Protein AF-A0A519KYR5-F1 (afdb_monomer)

Mean predicted aligned error: 3.85 Å

Sequence (135 aa):
KALIAAPESWAPEARKVKTPYEFVISAHRAMGTRPQRVPQLQQALLAMGQPAWSAPSPEGWPDTAADWAGPDALVKRLNWAKGVGDMAANADAVALAEGALGERLSDRSRQFVARAESRAEAVTLFLM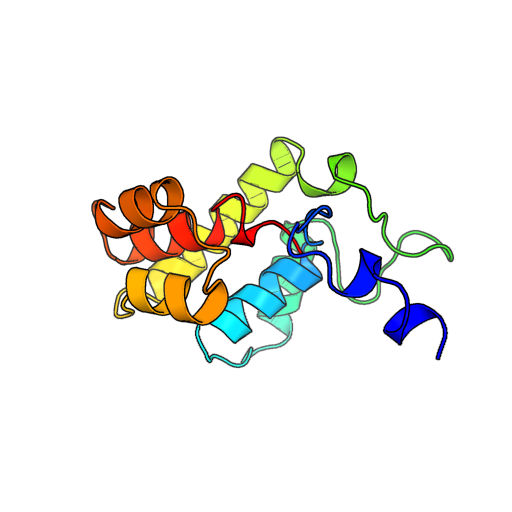SPEFQRR

pLDDT: mean 93.71, std 5.13, range [66.19, 98.44]

Nearest PDB structures (foldseek):
  7fbb-assembly1_A  TM=5.062E-01  e=4.377E+00  Serratia sp. FS14
  8u82-assembly1_C5  TM=2.466E-01  e=4.377E+00  Homo sapiens

Foldseek 3Di:
DVLVPDVVNVPLDFDFFDQQLRLVVLLCVLVVHDPPDPVVSQVLCVLLPHGPPCAPDPVGPDGHCCSQVPPSNLVSLLVVQLVVLVVCQVDDLLVSLCVSQPVLDDPVLSVCLVPDPGSSVSSSSSSSPPSNRGD

Radius of gyration: 15.42 Å; Cα contacts (8 Å, |Δi|>4): 158; chains: 1; bounding box: 30×38×46 Å

Solvent-accessible surface area (backbone atoms only — not comparable to full-atom values): 7683 Å² total; per-residue (Å²): 108,68,67,84,68,36,68,77,73,70,51,88,73,54,79,42,56,39,48,58,67,54,43,54,53,48,50,32,55,46,70,74,46,73,90,87,50,72,68,61,54,44,50,54,20,44,70,53,74,50,43,75,97,58,58,89,46,96,88,42,69,87,88,51,49,70,83,49,63,33,75,69,42,46,51,40,49,49,57,52,32,42,57,50,6,63,76,40,46,87,49,60,38,57,61,37,43,45,74,61,42,47,93,62,54,47,71,66,58,51,51,52,25,70,64,37,94,40,44,23,50,8,34,23,46,41,57,68,23,76,60,62,42,28,75

Structure (mmCIF, N/CA/C/O backbone):
data_AF-A0A519KYR5-F1
#
_entry.id   AF-A0A519KYR5-F1
#
loop_
_atom_site.group_PDB
_atom_site.id
_atom_site.type_symbol
_atom_site.label_atom_id
_atom_site.label_alt_id
_atom_site.label_comp_id
_atom_site.label_asym_id
_atom_site.label_entity_id
_atom_site.label_seq_id
_atom_site.pdbx_PDB_ins_code
_atom_site.Cartn_x
_atom_site.Cartn_y
_atom_site.Cartn_z
_atom_site.occupancy
_atom_site.B_iso_or_equiv
_atom_site.auth_seq_id
_atom_site.auth_comp_id
_atom_site.auth_asym_id
_atom_site.auth_atom_id
_atom_site.pdbx_PDB_model_num
ATOM 1 N N . LYS A 1 1 ? -7.590 -13.376 -26.073 1.00 66.19 1 LYS A N 1
ATOM 2 C CA . LYS A 1 1 ? -8.286 -14.566 -25.515 1.00 66.19 1 LYS A CA 1
ATOM 3 C C . LYS A 1 1 ? -7.358 -15.439 -24.666 1.00 66.19 1 LYS A C 1
ATOM 5 O O . LYS A 1 1 ? -7.788 -15.810 -23.590 1.00 66.19 1 LYS A O 1
ATOM 10 N N . ALA A 1 2 ? -6.106 -15.686 -25.079 1.00 84.88 2 ALA A N 1
ATOM 11 C CA . ALA A 1 2 ? -5.156 -16.523 -24.331 1.00 84.88 2 ALA A CA 1
ATOM 12 C C . ALA A 1 2 ? -4.949 -16.112 -22.855 1.00 84.88 2 ALA A C 1
ATOM 14 O O . ALA A 1 2 ? -5.105 -16.953 -21.987 1.00 84.88 2 ALA A O 1
ATOM 15 N N . LEU A 1 3 ? -4.705 -14.828 -22.553 1.00 86.00 3 LEU A N 1
ATOM 16 C CA . LEU A 1 3 ? -4.494 -14.375 -21.164 1.00 86.00 3 LEU A CA 1
ATOM 17 C C . LEU A 1 3 ? -5.718 -14.597 -20.262 1.00 86.00 3 LEU A C 1
ATOM 19 O O . LEU A 1 3 ? -5.585 -15.083 -19.152 1.00 86.00 3 LEU A O 1
ATOM 23 N N . ILE A 1 4 ? -6.918 -14.286 -20.754 1.00 89.81 4 ILE A N 1
ATOM 24 C CA . ILE A 1 4 ? -8.179 -14.488 -20.018 1.00 89.81 4 ILE A CA 1
ATOM 25 C C . ILE A 1 4 ? -8.471 -15.982 -19.812 1.00 89.81 4 ILE A C 1
ATOM 27 O O . ILE A 1 4 ? -9.097 -16.347 -18.829 1.00 89.81 4 ILE A O 1
ATOM 31 N N . ALA A 1 5 ? -8.046 -16.847 -20.732 1.00 92.12 5 ALA A N 1
ATOM 32 C CA . ALA A 1 5 ? -8.270 -18.288 -20.630 1.00 92.12 5 ALA A CA 1
ATOM 33 C C . ALA A 1 5 ? -7.189 -19.019 -19.814 1.00 92.12 5 ALA A C 1
ATOM 35 O O . ALA A 1 5 ? -7.392 -20.177 -19.461 1.00 92.12 5 ALA A O 1
ATOM 36 N N . ALA A 1 6 ? -6.052 -18.374 -19.539 1.00 89.88 6 ALA A N 1
ATOM 37 C CA . ALA A 1 6 ? -4.963 -18.967 -18.776 1.00 89.88 6 ALA A CA 1
ATOM 38 C C . ALA A 1 6 ? -5.390 -19.151 -17.302 1.00 89.88 6 ALA A C 1
ATOM 40 O O . ALA A 1 6 ? -5.775 -18.160 -16.670 1.00 89.88 6 ALA A O 1
ATOM 41 N N . PRO A 1 7 ? -5.346 -20.377 -16.740 1.00 86.88 7 PRO A N 1
ATOM 42 C CA . PRO A 1 7 ? -5.712 -20.632 -15.343 1.00 86.88 7 PRO A CA 1
ATOM 43 C C . PRO A 1 7 ? -4.922 -19.776 -14.348 1.00 86.88 7 PRO A C 1
ATOM 45 O O . PRO A 1 7 ? -5.453 -19.355 -13.324 1.00 86.88 7 PRO A O 1
ATOM 48 N N . GLU A 1 8 ? -3.668 -19.466 -14.677 1.00 84.00 8 GLU A N 1
ATOM 49 C CA . GLU A 1 8 ? -2.768 -18.646 -13.869 1.00 84.00 8 GLU A CA 1
ATOM 50 C C . GLU A 1 8 ? -3.287 -17.217 -13.680 1.00 84.00 8 GLU A C 1
ATOM 52 O O . GLU A 1 8 ? -3.001 -16.598 -12.659 1.00 84.00 8 GLU A O 1
ATOM 57 N N . SER A 1 9 ? -4.084 -16.700 -14.621 1.00 84.88 9 SER A N 1
ATOM 58 C CA . SER A 1 9 ? -4.686 -15.363 -14.527 1.00 84.88 9 SER A CA 1
ATOM 59 C C . SER A 1 9 ? -5.795 -15.274 -13.479 1.00 84.88 9 SER A C 1
ATOM 61 O O . SER A 1 9 ? -6.159 -14.172 -13.075 1.00 84.88 9 SER A O 1
ATOM 63 N N . TRP A 1 10 ? -6.333 -16.419 -13.051 1.00 84.31 10 TRP A N 1
ATOM 64 C CA . TRP A 1 10 ? -7.402 -16.526 -12.054 1.00 84.31 10 TRP A CA 1
ATOM 65 C C . TRP A 1 10 ? -6.952 -17.244 -10.784 1.00 84.31 10 TRP A C 1
ATOM 67 O O . TRP A 1 10 ? -7.768 -17.493 -9.897 1.00 84.31 10 TRP A O 1
ATOM 77 N N . ALA A 1 11 ? -5.665 -17.589 -10.685 1.00 82.62 11 ALA A N 1
ATOM 78 C CA . ALA A 1 11 ? -5.121 -18.182 -9.479 1.00 82.62 11 ALA A CA 1
ATOM 79 C C . ALA A 1 11 ? -5.301 -17.200 -8.302 1.00 82.62 11 ALA A C 1
ATOM 81 O O . ALA A 1 11 ? -4.963 -16.022 -8.431 1.00 82.62 11 ALA A O 1
ATOM 82 N N . PRO A 1 12 ? -5.801 -17.659 -7.142 1.00 75.38 12 PRO A N 1
ATOM 83 C CA . PRO A 1 12 ? -6.089 -16.779 -6.006 1.00 75.38 12 PRO A CA 1
ATOM 84 C C . PRO A 1 12 ? -4.818 -16.258 -5.314 1.00 75.38 12 PRO A C 1
ATOM 86 O O . PRO A 1 12 ? -4.875 -15.352 -4.481 1.00 75.38 12 PRO A O 1
ATOM 89 N N . GLU A 1 13 ? -3.663 -16.841 -5.638 1.00 81.44 13 GLU A N 1
ATOM 90 C CA . GLU A 1 13 ? -2.389 -16.529 -5.012 1.00 81.44 13 GLU A CA 1
ATOM 91 C C . GLU A 1 13 ? -1.780 -15.242 -5.587 1.00 81.44 13 GLU A C 1
ATOM 93 O O . GLU A 1 13 ? -1.270 -15.204 -6.708 1.00 81.44 13 GLU A O 1
ATOM 98 N N . ALA A 1 14 ? -1.773 -14.187 -4.773 1.00 81.19 14 ALA A N 1
ATOM 99 C CA . ALA A 1 14 ? -1.093 -12.936 -5.081 1.00 81.19 14 ALA A CA 1
ATOM 100 C C . ALA A 1 14 ? 0.428 -13.092 -4.927 1.00 81.19 14 ALA A C 1
ATOM 102 O O . ALA A 1 14 ? 0.960 -13.076 -3.813 1.00 81.19 14 ALA A O 1
ATOM 103 N N . ARG A 1 15 ? 1.140 -13.250 -6.046 1.00 85.69 15 ARG A N 1
ATOM 104 C CA . ARG A 1 15 ? 2.579 -13.575 -6.053 1.00 85.69 15 ARG A CA 1
ATOM 105 C C . ARG A 1 15 ? 3.491 -12.359 -6.119 1.00 85.69 15 ARG A C 1
ATOM 107 O O . ARG A 1 15 ? 4.635 -12.442 -5.675 1.00 85.69 15 ARG A O 1
ATOM 114 N N . LYS A 1 16 ? 3.029 -11.234 -6.672 1.00 91.44 16 LYS A N 1
ATOM 115 C CA . LYS A 1 16 ? 3.900 -10.071 -6.887 1.00 91.44 16 LYS A CA 1
ATOM 116 C C . LYS A 1 16 ? 3.682 -9.020 -5.815 1.00 91.44 16 LYS A C 1
ATOM 118 O O . LYS A 1 16 ? 2.551 -8.707 -5.449 1.00 91.44 16 LYS A O 1
ATOM 123 N N . VAL A 1 17 ? 4.778 -8.441 -5.336 1.00 95.50 17 VAL A N 1
ATOM 124 C CA . VAL A 1 17 ? 4.731 -7.261 -4.470 1.00 95.50 17 VAL A CA 1
ATOM 125 C C . VAL A 1 17 ? 4.250 -6.080 -5.306 1.00 95.50 17 VAL A C 1
ATOM 127 O O . VAL A 1 17 ? 4.777 -5.831 -6.386 1.00 95.50 17 VAL A O 1
ATOM 130 N N . LYS A 1 18 ? 3.249 -5.353 -4.805 1.00 96.75 18 LYS A N 1
ATOM 131 C CA . LYS A 1 18 ? 2.771 -4.119 -5.431 1.00 96.75 18 LYS A CA 1
ATOM 132 C C . LYS A 1 18 ? 3.919 -3.119 -5.512 1.00 96.75 18 LYS A C 1
ATOM 134 O O . LYS A 1 18 ? 4.589 -2.899 -4.504 1.00 96.75 18 LYS A O 1
ATOM 139 N N . THR A 1 19 ? 4.102 -2.465 -6.649 1.00 96.94 19 THR A N 1
ATOM 140 C CA . THR A 1 19 ? 4.933 -1.254 -6.760 1.00 96.94 19 THR A CA 1
ATOM 141 C C . THR A 1 19 ? 4.385 -0.140 -5.848 1.00 96.94 19 THR A C 1
ATOM 143 O O . THR A 1 19 ? 3.212 -0.197 -5.460 1.00 96.94 19 THR A O 1
ATOM 146 N N . PRO A 1 20 ? 5.170 0.893 -5.488 1.00 97.12 20 PRO A N 1
ATOM 147 C CA . PRO A 1 20 ? 4.655 2.039 -4.735 1.00 97.12 20 PRO A CA 1
ATOM 148 C C . PRO A 1 20 ? 3.405 2.677 -5.356 1.00 97.12 20 PRO A C 1
ATOM 150 O O . PRO A 1 20 ? 2.455 2.995 -4.644 1.00 97.12 20 PRO A O 1
ATOM 153 N N . TYR A 1 21 ? 3.361 2.788 -6.683 1.00 95.31 21 TYR A N 1
ATOM 154 C CA . TYR A 1 21 ? 2.203 3.267 -7.430 1.00 95.31 21 TYR A CA 1
ATOM 155 C C . TYR A 1 21 ? 0.965 2.410 -7.170 1.00 95.31 21 TYR A C 1
ATOM 157 O O . TYR A 1 21 ? -0.083 2.917 -6.767 1.00 95.31 21 TYR A O 1
ATOM 165 N N . GLU A 1 22 ? 1.084 1.096 -7.341 1.00 96.19 22 GLU A N 1
ATOM 166 C CA . GLU A 1 22 ? -0.022 0.169 -7.106 1.00 96.19 22 GLU A CA 1
ATOM 167 C C . GLU A 1 22 ? -0.456 0.154 -5.640 1.00 96.19 22 GLU A C 1
ATOM 169 O O . GLU A 1 22 ? -1.653 0.074 -5.365 1.00 96.19 22 GLU A O 1
ATOM 174 N N . PHE A 1 23 ? 0.488 0.248 -4.702 1.00 97.38 23 PHE A N 1
ATOM 175 C CA . PHE A 1 23 ? 0.218 0.298 -3.267 1.00 97.38 23 PHE A CA 1
ATOM 176 C C . PHE A 1 23 ? -0.610 1.535 -2.895 1.00 97.38 23 PHE A C 1
ATOM 178 O O . PHE A 1 23 ? -1.675 1.393 -2.291 1.00 97.38 23 PHE A O 1
ATOM 185 N N . VAL A 1 24 ? -0.193 2.725 -3.342 1.00 96.50 24 VAL A N 1
ATOM 186 C CA . VAL A 1 24 ? -0.907 3.989 -3.091 1.00 96.50 24 VAL A CA 1
ATOM 187 C C . VAL A 1 24 ? -2.310 3.970 -3.698 1.00 96.50 24 VAL A C 1
ATOM 189 O O . VAL A 1 24 ? -3.288 4.304 -3.028 1.00 96.50 24 VAL A O 1
ATOM 192 N N . ILE A 1 25 ? -2.440 3.543 -4.958 1.00 94.69 25 ILE A N 1
ATOM 193 C CA . ILE A 1 25 ? -3.746 3.474 -5.628 1.00 94.69 25 ILE A CA 1
ATOM 194 C C . ILE A 1 25 ? -4.659 2.442 -4.957 1.00 94.69 25 ILE A C 1
ATOM 196 O O . ILE A 1 25 ? -5.850 2.702 -4.774 1.00 94.69 25 ILE A O 1
ATOM 200 N N . SER A 1 26 ? -4.119 1.289 -4.559 1.00 96.50 26 SER A N 1
ATOM 201 C CA . SER A 1 26 ? -4.889 0.255 -3.859 1.00 96.50 26 SER A CA 1
ATOM 202 C C . SER A 1 26 ? -5.372 0.738 -2.496 1.00 96.50 26 SER A C 1
ATOM 204 O O . SER A 1 26 ? -6.508 0.452 -2.137 1.00 96.50 26 SER A O 1
ATOM 206 N N . ALA A 1 27 ? -4.557 1.501 -1.762 1.00 96.69 27 ALA A N 1
ATOM 207 C CA . ALA A 1 27 ? -4.946 2.078 -0.476 1.00 96.69 27 ALA A CA 1
ATOM 208 C C . ALA A 1 27 ? -6.110 3.063 -0.635 1.00 96.69 27 ALA A C 1
ATOM 210 O O . ALA A 1 27 ? -7.109 2.956 0.073 1.00 96.69 27 ALA A O 1
ATOM 211 N N . HIS A 1 28 ? -6.041 3.961 -1.621 1.00 95.06 28 HIS A N 1
ATOM 212 C CA . HIS A 1 28 ? -7.156 4.859 -1.923 1.00 95.06 28 HIS A CA 1
ATOM 213 C C . HIS A 1 28 ? -8.438 4.101 -2.283 1.00 95.06 28 HIS A C 1
ATOM 215 O O . HIS A 1 28 ? -9.500 4.418 -1.746 1.00 95.06 28 HIS A O 1
ATOM 221 N N . ARG A 1 29 ? -8.336 3.063 -3.128 1.00 94.94 29 ARG A N 1
ATOM 222 C CA . ARG A 1 29 ? -9.478 2.207 -3.485 1.00 94.94 29 ARG A CA 1
ATOM 223 C C . ARG A 1 29 ? -10.066 1.489 -2.274 1.00 94.94 29 ARG A C 1
ATOM 225 O O . ARG A 1 29 ? -11.280 1.519 -2.117 1.00 94.94 29 ARG A O 1
ATOM 232 N N . ALA A 1 30 ? -9.228 0.896 -1.425 1.00 95.44 30 ALA A N 1
ATOM 233 C CA . ALA A 1 30 ? -9.666 0.204 -0.215 1.00 95.44 30 ALA A CA 1
ATOM 234 C C . ALA A 1 30 ? -10.433 1.144 0.721 1.00 95.44 30 ALA A C 1
ATOM 236 O O . ALA A 1 30 ? -11.483 0.779 1.230 1.00 95.44 30 ALA A O 1
ATOM 237 N N . MET A 1 31 ? -9.961 2.382 0.875 1.00 93.12 31 MET A N 1
ATOM 238 C CA . MET A 1 31 ? -10.624 3.403 1.692 1.00 93.12 31 MET A CA 1
ATOM 239 C C . MET A 1 31 ? -11.841 4.057 1.019 1.00 93.12 31 MET A C 1
ATOM 241 O O . MET A 1 31 ? -12.447 4.950 1.605 1.00 93.12 31 MET A O 1
ATOM 245 N N . GLY A 1 32 ? -12.170 3.706 -0.230 1.00 92.12 32 GLY A N 1
ATOM 246 C CA . GLY A 1 32 ? -13.222 4.383 -0.994 1.00 92.12 32 GLY A CA 1
ATOM 247 C C . GLY A 1 32 ? -12.931 5.866 -1.267 1.00 92.12 32 GLY A C 1
ATOM 248 O O . GLY A 1 32 ? -13.842 6.639 -1.560 1.00 92.12 32 GLY A O 1
ATOM 249 N N . THR A 1 33 ? -11.667 6.285 -1.174 1.00 90.50 33 THR A N 1
ATOM 250 C CA . THR A 1 33 ? -11.260 7.679 -1.373 1.00 90.50 33 THR A CA 1
ATOM 251 C C . THR A 1 33 ? -10.684 7.884 -2.765 1.00 90.50 33 THR A C 1
ATOM 253 O O . THR A 1 33 ? -10.116 6.984 -3.385 1.00 90.50 33 THR A O 1
ATOM 256 N N . ARG A 1 34 ? -10.803 9.112 -3.268 1.00 87.69 34 ARG A N 1
ATOM 257 C CA . ARG A 1 34 ? -10.069 9.553 -4.453 1.00 87.69 34 ARG A CA 1
ATOM 258 C C . ARG A 1 34 ? -8.930 10.461 -4.009 1.00 87.69 34 ARG A C 1
ATOM 260 O O . ARG A 1 34 ? -9.155 11.304 -3.137 1.00 87.69 34 ARG A O 1
ATOM 267 N N . PRO A 1 35 ? -7.736 10.337 -4.603 1.00 82.12 35 PRO A N 1
ATOM 268 C CA . PRO A 1 35 ? -6.679 11.301 -4.359 1.00 82.12 35 PRO A CA 1
ATOM 269 C C . PRO A 1 35 ? -7.165 12.702 -4.732 1.00 82.12 35 PRO A C 1
ATOM 271 O O . PRO A 1 35 ? -7.550 12.941 -5.875 1.00 82.12 35 PRO A O 1
ATOM 274 N N . GLN A 1 36 ? -7.170 13.622 -3.770 1.00 82.94 36 GLN A N 1
ATOM 275 C CA . GLN A 1 36 ? -7.683 14.976 -3.999 1.00 82.94 36 GLN A CA 1
ATOM 276 C C . GLN A 1 36 ? -6.615 15.920 -4.556 1.00 82.94 36 GLN A C 1
ATOM 278 O O . GLN A 1 36 ? -6.935 16.906 -5.213 1.00 82.94 36 GLN A O 1
ATOM 283 N N . ARG A 1 37 ? -5.332 15.638 -4.288 1.00 87.19 37 ARG A N 1
ATOM 284 C CA . ARG A 1 37 ? -4.217 16.515 -4.658 1.00 87.19 37 ARG A CA 1
ATOM 285 C C . ARG A 1 37 ? -3.096 15.717 -5.312 1.00 87.19 37 ARG A C 1
ATOM 287 O O . ARG A 1 37 ? -2.402 14.948 -4.651 1.00 87.19 37 ARG A O 1
ATOM 294 N N . VAL A 1 38 ? -2.874 15.966 -6.602 1.00 88.44 38 VAL A N 1
ATOM 295 C CA . VAL A 1 38 ? -1.782 15.356 -7.381 1.00 88.44 38 VAL A CA 1
ATOM 296 C C . VAL A 1 38 ? -0.404 15.547 -6.727 1.00 88.44 38 VAL A C 1
ATOM 298 O O . VAL A 1 38 ? 0.332 14.563 -6.660 1.00 88.44 38 VAL A O 1
ATOM 301 N N . PRO A 1 39 ? -0.051 16.721 -6.157 1.00 93.31 39 PRO A N 1
ATOM 302 C CA . PRO A 1 39 ? 1.244 16.877 -5.496 1.00 93.31 39 PRO A CA 1
ATOM 303 C C . PRO A 1 39 ? 1.459 15.902 -4.334 1.00 93.31 39 PRO A C 1
ATOM 305 O O . PRO A 1 39 ? 2.553 15.380 -4.178 1.00 93.31 39 PRO A O 1
ATOM 308 N N . GLN A 1 40 ? 0.423 15.594 -3.546 1.00 90.94 40 GLN A N 1
ATOM 309 C CA . GLN A 1 40 ? 0.549 14.657 -2.422 1.00 90.94 40 GLN A CA 1
ATOM 310 C C . GLN A 1 40 ? 0.827 13.230 -2.907 1.00 90.94 40 GLN A C 1
ATOM 312 O O . GLN A 1 40 ? 1.666 12.540 -2.331 1.00 90.94 40 GLN A O 1
ATOM 317 N N . LEU A 1 41 ? 0.188 12.814 -4.006 1.00 92.12 41 LEU A N 1
ATOM 318 C CA . LEU A 1 41 ? 0.503 11.542 -4.657 1.00 92.12 41 LEU A CA 1
ATOM 319 C C . LEU A 1 41 ? 1.946 11.513 -5.162 1.00 92.12 41 LEU A C 1
ATOM 321 O O . LEU A 1 41 ? 2.664 10.555 -4.903 1.00 92.12 41 LEU A O 1
ATOM 325 N N . GLN A 1 42 ? 2.384 12.559 -5.864 1.00 94.38 42 GLN A N 1
ATOM 326 C CA . GLN A 1 42 ? 3.749 12.633 -6.387 1.00 94.38 42 GLN A CA 1
ATOM 327 C C . GLN A 1 42 ? 4.788 12.570 -5.266 1.00 94.38 42 GLN A C 1
ATOM 329 O O . GLN A 1 42 ? 5.771 11.849 -5.403 1.00 94.38 42 GLN A O 1
ATOM 334 N N . GLN A 1 43 ? 4.549 13.256 -4.144 1.00 95.00 43 GLN A N 1
ATOM 335 C CA . GLN A 1 43 ? 5.435 13.201 -2.980 1.00 95.00 43 GLN A CA 1
ATOM 336 C C . GLN A 1 43 ? 5.469 11.809 -2.342 1.00 95.00 43 GLN A C 1
ATOM 338 O O . GLN A 1 43 ? 6.549 11.325 -2.018 1.00 95.00 43 GLN A O 1
ATOM 343 N N . ALA A 1 44 ? 4.326 11.127 -2.217 1.00 95.94 44 ALA A N 1
ATOM 344 C CA . ALA A 1 44 ? 4.286 9.749 -1.723 1.00 95.94 44 ALA A CA 1
ATOM 345 C C . ALA A 1 44 ? 5.110 8.797 -2.605 1.00 95.94 44 ALA A C 1
ATOM 347 O O . ALA A 1 44 ? 5.903 7.998 -2.108 1.00 95.94 44 ALA A O 1
ATOM 348 N N . LEU A 1 45 ? 4.950 8.914 -3.923 1.00 96.94 45 LEU A N 1
ATOM 349 C CA . LEU A 1 45 ? 5.661 8.096 -4.902 1.00 96.94 45 LEU A CA 1
ATOM 350 C C . LEU A 1 45 ? 7.163 8.390 -4.929 1.00 96.94 45 LEU A C 1
ATOM 352 O O . LEU A 1 45 ? 7.969 7.461 -4.959 1.00 96.94 45 LEU A O 1
ATOM 356 N N . LEU A 1 46 ? 7.541 9.667 -4.852 1.00 96.94 46 LEU A N 1
ATOM 357 C CA . LEU A 1 46 ? 8.933 10.091 -4.746 1.00 96.94 46 LEU A CA 1
ATOM 358 C C . LEU A 1 46 ? 9.578 9.552 -3.460 1.00 96.94 46 LEU A C 1
ATOM 360 O O . LEU A 1 46 ? 10.656 8.967 -3.519 1.00 96.94 46 LEU A O 1
ATOM 364 N N . ALA A 1 47 ? 8.896 9.677 -2.318 1.00 96.75 47 ALA A N 1
ATOM 365 C CA . ALA A 1 47 ? 9.382 9.190 -1.027 1.00 96.75 47 ALA A CA 1
ATOM 366 C C . ALA A 1 47 ? 9.592 7.666 -1.002 1.00 96.75 47 ALA A C 1
ATOM 368 O O . ALA A 1 47 ? 10.482 7.176 -0.308 1.00 96.75 47 ALA A O 1
ATOM 369 N N . MET A 1 48 ? 8.805 6.919 -1.78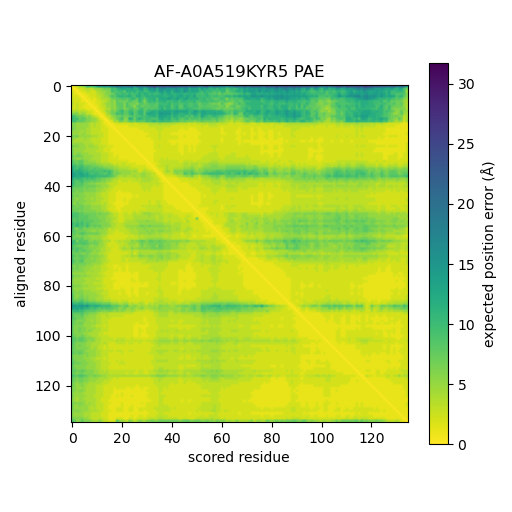0 1.00 97.06 48 MET A N 1
ATOM 370 C CA . MET A 1 48 ? 8.924 5.466 -1.927 1.00 97.06 48 MET A CA 1
ATOM 371 C C . MET A 1 48 ? 9.819 5.024 -3.097 1.00 97.06 48 MET A C 1
ATOM 373 O O . MET A 1 48 ? 9.919 3.828 -3.359 1.00 97.06 48 MET A O 1
ATOM 377 N N . GLY A 1 49 ? 10.495 5.954 -3.780 1.00 94.88 49 GLY A N 1
ATOM 378 C CA . GLY A 1 49 ? 11.480 5.633 -4.817 1.00 94.88 49 GLY A CA 1
ATOM 379 C C . GLY A 1 49 ? 10.897 5.271 -6.186 1.00 94.88 49 GLY A C 1
ATOM 380 O O . GLY A 1 49 ? 11.614 4.713 -7.008 1.00 94.88 49 GLY A O 1
ATOM 381 N N . GLN A 1 50 ? 9.629 5.598 -6.454 1.00 96.69 50 GLN A N 1
ATOM 382 C CA . GLN A 1 50 ? 8.995 5.395 -7.761 1.00 96.69 50 GLN A CA 1
ATOM 383 C C . GLN A 1 50 ? 8.302 6.677 -8.264 1.00 96.69 50 GLN A C 1
ATOM 385 O O . GLN A 1 50 ? 7.079 6.686 -8.423 1.00 96.69 50 GLN A O 1
ATOM 390 N N . PRO A 1 51 ? 9.031 7.788 -8.496 1.00 96.12 51 PRO A N 1
ATOM 391 C CA . PRO A 1 51 ? 8.447 9.021 -9.024 1.00 96.12 51 PRO A CA 1
ATOM 392 C C . PRO A 1 51 ? 7.594 8.775 -10.279 1.00 96.12 51 PRO A C 1
ATOM 394 O O . PRO A 1 51 ? 7.983 8.066 -11.212 1.00 96.12 51 PRO A O 1
ATOM 397 N N . ALA A 1 52 ? 6.399 9.370 -10.293 1.00 91.38 52 ALA A N 1
ATOM 398 C CA . ALA A 1 52 ? 5.462 9.221 -11.401 1.00 91.38 52 ALA A CA 1
ATOM 399 C C . ALA A 1 52 ? 6.069 9.755 -12.706 1.00 91.38 52 ALA A C 1
ATOM 401 O O . ALA A 1 52 ? 6.627 10.848 -12.722 1.00 91.38 52 ALA A O 1
ATOM 402 N N . TRP A 1 53 ? 5.895 9.007 -13.801 1.00 90.12 53 TRP A N 1
ATOM 403 C CA . TRP A 1 53 ? 6.363 9.389 -15.144 1.00 90.12 53 TRP A CA 1
ATOM 404 C C . TRP A 1 53 ? 7.883 9.581 -15.260 1.00 90.12 53 TRP A C 1
ATOM 406 O O . TRP A 1 53 ? 8.352 10.338 -16.102 1.00 90.12 53 TRP A O 1
ATOM 416 N N . SER A 1 54 ? 8.664 8.913 -14.410 1.00 95.12 54 SER A N 1
ATOM 417 C CA . SER A 1 54 ? 10.124 9.070 -14.359 1.00 95.12 54 SER A CA 1
ATOM 418 C C . SER A 1 54 ? 10.840 7.722 -14.279 1.00 95.12 54 SER A C 1
ATOM 420 O O . SER A 1 54 ? 11.723 7.534 -13.446 1.00 95.12 54 SER A O 1
ATOM 422 N N . ALA A 1 55 ? 10.425 6.760 -15.109 1.00 93.44 55 ALA A N 1
ATOM 423 C CA . ALA A 1 55 ? 11.104 5.470 -15.183 1.00 93.44 55 ALA A CA 1
ATOM 424 C C . ALA A 1 55 ? 12.584 5.653 -15.587 1.00 93.44 55 ALA A C 1
ATOM 426 O O . ALA A 1 55 ? 12.872 6.477 -16.458 1.00 93.44 55 ALA A O 1
ATOM 427 N N . PRO A 1 56 ? 13.517 4.898 -14.981 1.00 92.50 56 PRO A N 1
ATOM 428 C CA . PRO A 1 56 ? 14.953 5.099 -15.182 1.00 92.50 56 PRO A CA 1
ATOM 429 C C . PRO A 1 56 ? 15.460 4.619 -16.551 1.00 92.50 56 PRO A C 1
ATOM 431 O O . PRO A 1 56 ? 16.547 5.014 -16.967 1.00 92.50 56 PRO A O 1
ATOM 434 N N . SER A 1 57 ? 14.703 3.769 -17.252 1.00 94.12 57 SER A N 1
ATOM 435 C CA . SER A 1 57 ? 15.064 3.229 -18.565 1.00 94.12 57 SER A CA 1
ATOM 436 C C . SER A 1 57 ? 13.816 2.956 -19.426 1.00 94.12 57 SER A C 1
ATOM 438 O O . SER A 1 57 ? 12.697 2.954 -18.902 1.00 94.12 57 SER A O 1
ATOM 440 N N . PRO A 1 58 ? 13.978 2.682 -20.738 1.00 94.31 58 PRO A N 1
ATOM 441 C CA . PRO A 1 58 ? 12.876 2.271 -21.614 1.00 94.31 58 PRO A CA 1
ATOM 442 C C . PRO A 1 58 ? 12.153 0.988 -21.178 1.00 94.31 58 PRO A C 1
ATOM 444 O O . PRO A 1 58 ? 11.003 0.788 -21.557 1.00 94.31 58 PRO A O 1
ATOM 447 N N . GLU A 1 59 ? 12.799 0.131 -20.380 1.00 93.00 59 GLU A N 1
ATOM 448 C CA . GLU A 1 59 ? 12.177 -1.078 -19.816 1.00 93.00 59 GLU A CA 1
ATOM 449 C C . GLU A 1 59 ? 11.135 -0.744 -18.739 1.00 93.00 59 GLU A C 1
ATOM 451 O O . GLU A 1 59 ? 10.272 -1.563 -18.426 1.00 93.00 59 GLU A O 1
ATOM 456 N N . GLY A 1 60 ? 11.174 0.478 -18.202 1.00 94.00 60 GLY A N 1
ATOM 457 C CA . GLY A 1 60 ? 10.250 0.953 -17.188 1.00 94.00 60 GLY A CA 1
ATOM 458 C C . GLY A 1 60 ? 10.791 0.792 -15.769 1.00 94.00 60 GLY A C 1
ATOM 459 O O . GLY A 1 60 ? 11.987 0.900 -15.506 1.00 94.00 60 GLY A O 1
ATOM 460 N N . TRP A 1 61 ? 9.869 0.596 -14.828 1.00 94.44 61 TRP A N 1
ATOM 461 C CA . TRP A 1 61 ? 10.191 0.283 -13.438 1.00 94.44 61 TRP A CA 1
ATOM 462 C C . TRP A 1 61 ? 10.380 -1.228 -13.270 1.00 94.44 61 TRP A C 1
ATOM 464 O O . TRP A 1 61 ? 9.664 -1.990 -13.924 1.00 94.44 61 TRP A O 1
ATOM 474 N N . PRO A 1 62 ? 11.273 -1.680 -12.373 1.00 92.62 62 PRO A N 1
ATOM 475 C CA . PRO A 1 62 ? 11.400 -3.098 -12.095 1.00 92.62 62 PRO A CA 1
ATOM 476 C C . PRO A 1 62 ? 10.103 -3.659 -11.494 1.00 92.62 62 PRO A C 1
ATOM 478 O O . PRO A 1 62 ? 9.322 -2.942 -10.868 1.00 92.62 62 PRO A O 1
ATOM 481 N N . ASP A 1 63 ? 9.880 -4.961 -11.655 1.00 88.62 63 ASP A N 1
ATOM 482 C CA . ASP A 1 63 ? 8.691 -5.676 -11.155 1.00 88.62 63 ASP A CA 1
ATOM 483 C C . ASP A 1 63 ? 9.090 -6.860 -10.253 1.00 88.62 63 ASP A C 1
ATOM 485 O O . ASP A 1 63 ? 8.387 -7.870 -10.168 1.00 88.62 63 ASP A O 1
ATOM 489 N N . THR A 1 64 ? 10.255 -6.771 -9.596 1.00 90.88 64 THR A N 1
ATOM 490 C CA . THR A 1 64 ? 10.713 -7.799 -8.653 1.00 90.88 64 THR A CA 1
ATOM 491 C C . THR A 1 64 ? 10.359 -7.438 -7.213 1.00 90.88 64 THR A C 1
ATOM 493 O O . THR A 1 64 ? 10.215 -6.274 -6.840 1.00 90.88 64 THR A O 1
ATOM 496 N N . ALA A 1 65 ? 10.231 -8.461 -6.366 1.00 88.44 65 ALA A N 1
ATOM 497 C CA . ALA A 1 65 ? 9.988 -8.251 -4.944 1.00 88.44 65 ALA A CA 1
ATOM 498 C C . ALA A 1 65 ? 11.172 -7.564 -4.243 1.00 88.4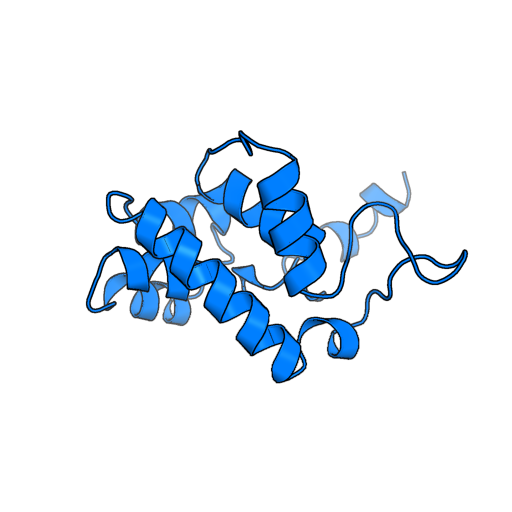4 65 ALA A C 1
ATOM 500 O O . ALA A 1 65 ? 10.947 -6.790 -3.318 1.00 88.44 65 ALA A O 1
ATOM 501 N N . ALA A 1 66 ? 12.412 -7.822 -4.675 1.00 89.38 66 ALA A N 1
ATOM 502 C CA . ALA A 1 66 ? 13.605 -7.254 -4.049 1.00 89.38 66 ALA A CA 1
ATOM 503 C C . ALA A 1 66 ? 13.644 -5.722 -4.179 1.00 89.38 66 ALA A C 1
ATOM 505 O O . ALA A 1 66 ? 13.996 -5.039 -3.218 1.00 89.38 66 ALA A O 1
ATOM 506 N N . ASP A 1 67 ? 13.188 -5.193 -5.316 1.00 91.00 67 ASP A N 1
ATOM 507 C CA . ASP A 1 67 ? 13.146 -3.749 -5.578 1.00 91.00 67 ASP A CA 1
ATOM 508 C C . ASP A 1 67 ? 12.108 -3.019 -4.711 1.00 91.00 67 ASP A C 1
ATOM 510 O O . ASP A 1 67 ? 12.262 -1.839 -4.401 1.00 91.00 67 ASP A O 1
ATOM 514 N N . TRP A 1 68 ? 11.051 -3.720 -4.281 1.00 94.25 68 TRP A N 1
ATOM 515 C CA . TRP A 1 68 ? 9.876 -3.096 -3.661 1.00 94.25 68 TRP A CA 1
ATOM 516 C C . TRP A 1 68 ? 9.577 -3.522 -2.222 1.00 94.25 68 TRP A C 1
ATOM 518 O O . TRP A 1 68 ? 8.773 -2.863 -1.559 1.00 94.25 68 TRP A O 1
ATOM 528 N N . ALA A 1 69 ? 10.212 -4.587 -1.731 1.00 93.12 69 ALA A N 1
ATOM 529 C CA . ALA A 1 69 ? 10.051 -5.124 -0.378 1.00 93.12 69 ALA A CA 1
ATOM 530 C C . ALA A 1 69 ? 11.382 -5.274 0.383 1.00 93.12 69 ALA A C 1
ATOM 532 O O . ALA A 1 69 ? 11.442 -5.995 1.379 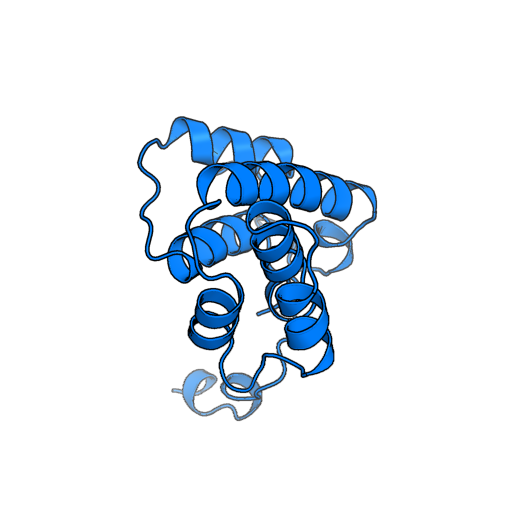1.00 93.12 69 ALA A O 1
ATOM 533 N N . GLY A 1 70 ? 12.446 -4.592 -0.054 1.00 94.25 70 GLY A N 1
ATOM 534 C CA . GLY A 1 70 ? 13.663 -4.448 0.747 1.00 94.25 70 GLY A CA 1
ATOM 535 C C . GLY A 1 70 ? 13.411 -3.684 2.063 1.00 94.25 70 GLY A C 1
ATOM 536 O O . GLY A 1 70 ? 12.412 -2.965 2.170 1.00 94.25 70 GLY A O 1
ATOM 537 N N . PRO A 1 71 ? 14.305 -3.788 3.067 1.00 95.00 71 PRO A N 1
ATOM 538 C CA . PRO A 1 71 ? 14.101 -3.178 4.386 1.00 95.00 71 PRO A CA 1
ATOM 539 C C . PRO A 1 71 ? 13.765 -1.678 4.340 1.00 95.00 71 PRO A C 1
ATOM 541 O O . PRO A 1 71 ? 12.799 -1.244 4.962 1.00 95.00 71 PRO A O 1
ATOM 544 N N . ASP A 1 72 ? 14.507 -0.897 3.550 1.00 95.81 72 ASP A N 1
ATOM 545 C CA . ASP A 1 72 ? 14.263 0.542 3.373 1.00 95.81 72 ASP A CA 1
ATOM 546 C C . ASP A 1 72 ? 12.901 0.828 2.712 1.00 95.81 72 ASP A C 1
ATOM 548 O O . ASP A 1 72 ? 12.131 1.666 3.186 1.00 95.81 72 ASP A O 1
ATOM 552 N N . ALA A 1 73 ? 12.546 0.074 1.667 1.00 95.75 73 ALA A N 1
ATOM 553 C CA . ALA A 1 73 ? 11.256 0.208 0.993 1.00 95.75 73 ALA A CA 1
ATOM 554 C C . ALA A 1 73 ? 10.079 -0.088 1.940 1.00 95.75 73 ALA A C 1
ATOM 556 O O . ALA A 1 73 ? 9.077 0.633 1.925 1.00 95.75 73 ALA A O 1
ATOM 557 N N . LEU A 1 74 ? 10.202 -1.102 2.804 1.00 96.62 74 LEU A N 1
ATOM 558 C CA . LEU A 1 74 ? 9.179 -1.427 3.801 1.00 96.62 74 LEU A CA 1
ATOM 559 C C . LEU A 1 74 ? 9.024 -0.324 4.854 1.00 96.62 74 LEU A C 1
ATOM 561 O O . LEU A 1 74 ? 7.894 0.011 5.209 1.00 96.62 74 LEU A O 1
ATOM 565 N N . VAL A 1 75 ? 10.122 0.287 5.311 1.00 97.88 75 VAL A N 1
ATOM 566 C CA . VAL A 1 75 ? 10.074 1.426 6.245 1.00 97.88 75 VAL A CA 1
ATOM 567 C C . VAL A 1 75 ? 9.380 2.630 5.607 1.00 97.88 75 VAL A C 1
ATOM 569 O O . VAL A 1 75 ? 8.509 3.243 6.226 1.00 97.88 75 VAL A O 1
ATOM 572 N N . LYS A 1 76 ? 9.697 2.948 4.348 1.00 97.88 76 LYS A N 1
ATOM 573 C CA . LYS A 1 76 ? 9.046 4.041 3.606 1.00 97.88 76 LYS A CA 1
ATOM 574 C C . LYS A 1 76 ? 7.541 3.813 3.453 1.00 97.88 76 LYS A C 1
ATOM 576 O O . LYS A 1 76 ? 6.759 4.735 3.688 1.00 97.88 76 L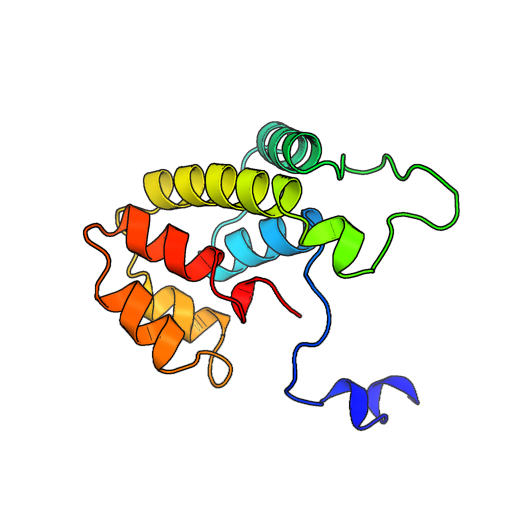YS A O 1
ATOM 581 N N . ARG A 1 77 ? 7.125 2.581 3.137 1.00 97.81 77 ARG A N 1
ATOM 582 C CA . ARG A 1 77 ? 5.703 2.200 3.087 1.00 97.81 77 ARG A CA 1
ATOM 583 C C . ARG A 1 77 ? 5.028 2.322 4.441 1.00 97.81 77 ARG A C 1
ATOM 585 O O . ARG A 1 77 ? 3.940 2.880 4.503 1.00 97.81 77 ARG A O 1
ATOM 592 N N . LEU A 1 78 ? 5.673 1.848 5.507 1.00 98.44 78 LEU A N 1
ATOM 593 C CA . LEU A 1 78 ? 5.147 1.949 6.867 1.00 98.44 78 LEU A CA 1
ATOM 594 C C . LEU A 1 78 ? 4.919 3.410 7.260 1.00 98.44 78 LEU A C 1
ATOM 596 O O . LEU A 1 78 ? 3.854 3.744 7.767 1.00 98.44 78 LEU A O 1
ATOM 600 N N . ASN A 1 79 ? 5.887 4.287 6.995 1.00 98.19 79 ASN A N 1
ATOM 601 C CA . ASN A 1 79 ? 5.768 5.711 7.309 1.00 98.19 79 ASN A CA 1
ATOM 602 C C . ASN A 1 79 ? 4.621 6.370 6.537 1.00 98.19 79 ASN A C 1
ATOM 604 O O . ASN A 1 79 ? 3.852 7.138 7.112 1.00 98.19 79 ASN A O 1
ATOM 608 N N . TRP A 1 80 ? 4.464 6.036 5.255 1.00 97.94 80 TRP A N 1
ATOM 609 C CA . TRP A 1 80 ? 3.331 6.518 4.470 1.00 97.94 80 TRP A CA 1
ATOM 610 C C . TRP A 1 80 ? 1.991 5.959 4.981 1.00 97.94 80 TRP A C 1
ATOM 612 O O . TRP A 1 80 ? 1.034 6.712 5.147 1.00 97.94 80 TRP A O 1
ATOM 622 N N . ALA A 1 81 ? 1.931 4.662 5.299 1.00 98.19 81 ALA A N 1
ATOM 623 C CA . ALA A 1 81 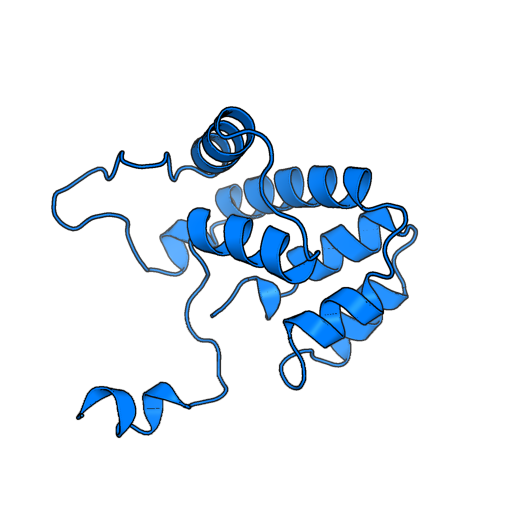? 0.740 3.993 5.821 1.00 98.19 81 ALA A CA 1
ATOM 624 C C . ALA A 1 81 ? 0.301 4.549 7.183 1.00 98.19 81 ALA A C 1
ATOM 626 O O . ALA A 1 81 ? -0.898 4.688 7.402 1.00 98.19 81 ALA A O 1
ATOM 627 N N . LYS A 1 82 ? 1.245 4.931 8.054 1.00 98.12 82 LYS A N 1
ATOM 628 C CA . LYS A 1 82 ? 0.952 5.637 9.313 1.00 98.12 82 LYS A CA 1
ATOM 629 C C . LYS A 1 82 ? 0.214 6.947 9.064 1.00 98.12 82 LYS A C 1
ATOM 631 O O . LYS A 1 82 ? -0.848 7.156 9.634 1.00 98.12 82 LYS A O 1
ATOM 636 N N . GLY A 1 83 ? 0.708 7.770 8.135 1.00 96.44 83 GLY A N 1
ATOM 637 C CA . GLY A 1 83 ? 0.030 9.015 7.764 1.00 96.44 83 GLY A CA 1
ATOM 638 C C . GLY A 1 83 ? -1.382 8.783 7.212 1.00 96.44 83 GLY A C 1
ATOM 639 O O . GLY A 1 83 ? -2.298 9.547 7.505 1.00 96.44 83 GLY A O 1
ATOM 640 N N . VAL A 1 84 ? -1.589 7.698 6.458 1.00 95.94 84 VAL A N 1
ATOM 641 C CA . VAL A 1 84 ? -2.932 7.287 6.020 1.00 95.94 84 VAL A CA 1
ATOM 642 C C . VAL A 1 84 ? -3.803 6.858 7.202 1.00 95.94 84 VAL A C 1
ATOM 644 O O . VAL A 1 84 ? -4.964 7.257 7.273 1.00 95.94 84 VAL A O 1
ATOM 647 N N . GLY A 1 85 ? -3.253 6.081 8.136 1.00 96.69 85 GLY A N 1
ATOM 648 C CA . GLY A 1 85 ? -3.938 5.668 9.356 1.00 96.69 85 GLY A CA 1
ATOM 649 C C . GLY A 1 85 ? -4.403 6.854 10.194 1.00 96.69 85 GLY A C 1
ATOM 650 O O . GLY A 1 85 ? -5.565 6.894 10.594 1.00 96.69 85 GLY A O 1
ATOM 651 N N . ASP A 1 86 ? -3.546 7.860 10.370 1.00 96.06 86 AS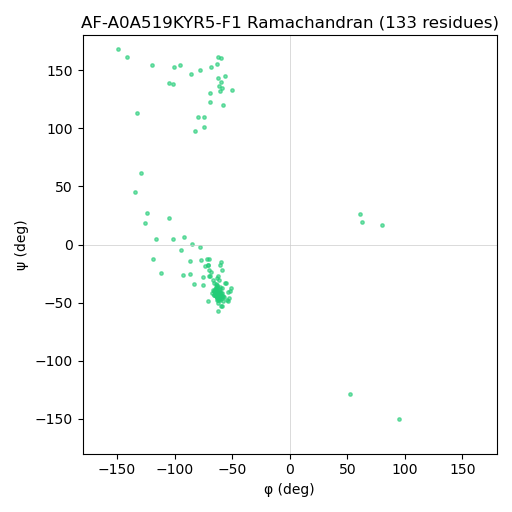P A N 1
ATOM 652 C CA . ASP A 1 86 ? -3.877 9.091 11.094 1.00 96.06 86 ASP A CA 1
ATOM 653 C C . ASP A 1 86 ? -5.041 9.844 10.429 1.00 96.06 86 ASP A C 1
ATOM 655 O O . ASP A 1 86 ? -5.963 10.309 11.100 1.00 96.06 86 ASP A O 1
ATOM 659 N N . MET A 1 87 ? -5.054 9.911 9.092 1.00 92.75 87 MET A N 1
ATOM 660 C CA . MET A 1 87 ? -6.151 10.524 8.331 1.00 92.75 87 MET A CA 1
ATOM 661 C C . MET A 1 87 ? -7.450 9.704 8.368 1.00 92.75 87 MET A C 1
ATOM 663 O O . MET A 1 87 ? -8.538 10.264 8.222 1.00 92.75 87 MET A O 1
ATOM 667 N N . ALA A 1 88 ? -7.350 8.388 8.551 1.00 91.62 88 ALA A N 1
ATOM 668 C CA . ALA A 1 88 ? -8.462 7.444 8.541 1.00 91.62 88 ALA A CA 1
ATOM 669 C C . ALA A 1 88 ? -8.852 6.959 9.949 1.00 91.62 88 ALA A C 1
ATOM 671 O O . ALA A 1 88 ? -9.493 5.920 10.084 1.00 91.62 88 ALA A O 1
ATOM 672 N N . ALA A 1 89 ? -8.529 7.715 11.005 1.00 85.81 89 ALA A N 1
ATOM 673 C CA . ALA A 1 89 ? -8.751 7.312 12.397 1.00 85.81 89 ALA A CA 1
ATOM 674 C C . ALA A 1 89 ? -10.226 7.025 12.766 1.00 85.81 89 ALA A C 1
ATOM 676 O O . ALA A 1 89 ? -10.500 6.407 13.793 1.00 85.81 89 ALA A O 1
ATOM 677 N N . ASN A 1 90 ? -11.187 7.447 11.939 1.00 90.69 90 ASN A N 1
ATOM 678 C CA . ASN A 1 90 ? -12.613 7.158 12.123 1.00 90.69 90 ASN A CA 1
ATOM 679 C C . ASN A 1 90 ? -13.106 5.927 11.345 1.00 90.69 90 ASN A C 1
ATOM 681 O O . ASN A 1 90 ? -14.271 5.561 11.482 1.00 90.69 90 ASN A O 1
ATOM 685 N N . ALA A 1 91 ? -12.260 5.308 10.521 1.00 92.19 91 ALA A N 1
ATOM 686 C CA . ALA A 1 91 ? -12.639 4.159 9.717 1.00 92.19 91 ALA A CA 1
ATOM 687 C C . ALA A 1 91 ? -12.673 2.863 10.540 1.00 92.19 91 ALA A C 1
ATOM 689 O O . ALA A 1 91 ? -11.897 2.673 11.479 1.00 92.19 91 ALA A O 1
ATOM 690 N N . ASP A 1 92 ? -13.548 1.943 10.138 1.00 95.88 92 ASP A N 1
ATOM 691 C CA . ASP A 1 92 ? -13.512 0.558 10.596 1.00 95.88 92 ASP A CA 1
ATOM 692 C C . ASP A 1 92 ? -12.476 -0.214 9.768 1.00 95.88 92 ASP A C 1
ATOM 694 O O . ASP A 1 92 ? -12.737 -0.637 8.642 1.00 95.88 92 ASP A O 1
ATOM 698 N N . ALA A 1 93 ? -11.270 -0.362 10.316 1.00 96.69 93 ALA A N 1
ATOM 699 C CA . ALA A 1 93 ? -10.164 -1.014 9.625 1.00 96.69 93 ALA A CA 1
ATOM 700 C C . ALA A 1 93 ? -10.426 -2.497 9.315 1.00 96.69 93 ALA A C 1
ATOM 702 O O . ALA A 1 93 ? -9.902 -3.001 8.323 1.00 96.69 93 ALA A O 1
ATOM 703 N N . VAL A 1 94 ? -11.234 -3.192 10.127 1.00 97.12 94 VAL A N 1
ATOM 704 C CA . VAL A 1 94 ? -11.584 -4.595 9.871 1.00 97.12 94 VAL A CA 1
ATOM 705 C C . VAL A 1 94 ? -12.520 -4.663 8.672 1.00 97.12 94 VAL A C 1
ATOM 707 O O . VAL A 1 94 ? -12.221 -5.385 7.724 1.00 97.12 94 VAL A O 1
ATOM 710 N N . ALA A 1 95 ? -13.574 -3.842 8.655 1.00 97.19 95 ALA A N 1
ATOM 711 C CA . ALA A 1 95 ? -14.487 -3.772 7.516 1.00 97.19 95 ALA A CA 1
ATOM 712 C C . ALA A 1 95 ? -13.767 -3.335 6.225 1.00 97.19 95 ALA A C 1
ATOM 714 O O . ALA A 1 95 ? -14.027 -3.880 5.150 1.00 97.19 95 ALA A O 1
ATOM 715 N N . LEU A 1 96 ? -12.815 -2.396 6.319 1.00 96.75 96 LEU A N 1
ATOM 716 C CA . LEU A 1 96 ? -11.956 -2.014 5.191 1.00 96.75 96 LEU A CA 1
ATOM 717 C C . LEU A 1 96 ? -11.118 -3.194 4.686 1.00 96.75 96 LEU A C 1
ATOM 719 O O . LEU A 1 96 ? -11.038 -3.417 3.477 1.00 96.75 96 LEU A O 1
ATOM 723 N N . ALA A 1 97 ? -10.496 -3.950 5.594 1.00 97.50 97 ALA A N 1
ATOM 724 C CA . ALA A 1 97 ? -9.675 -5.098 5.235 1.00 97.50 97 ALA A CA 1
ATOM 725 C C . ALA A 1 97 ? -10.496 -6.198 4.557 1.00 97.50 97 ALA A C 1
ATOM 727 O O . ALA A 1 97 ? -10.082 -6.727 3.525 1.00 97.50 97 ALA A O 1
ATOM 728 N N . GLU A 1 98 ? -11.676 -6.501 5.095 1.00 97.31 98 GLU A N 1
A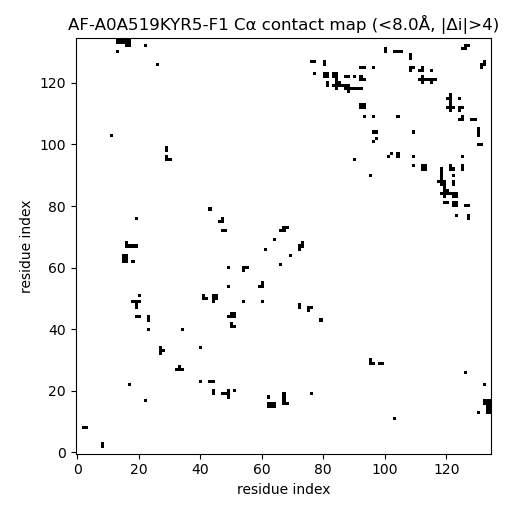TOM 729 C CA . GLU A 1 98 ? -12.609 -7.468 4.518 1.00 97.31 98 GLU A CA 1
ATOM 730 C C . GLU A 1 98 ? -13.102 -7.038 3.141 1.00 97.31 98 GLU A C 1
ATOM 732 O O . GLU A 1 98 ? -13.046 -7.827 2.200 1.00 97.31 98 GLU A O 1
ATOM 737 N N . GLY A 1 99 ? -13.526 -5.781 2.994 1.00 96.69 99 GLY A N 1
ATOM 738 C CA . GLY A 1 99 ? -13.999 -5.257 1.715 1.00 96.69 99 GLY A CA 1
ATOM 739 C C . GLY A 1 99 ? -12.908 -5.225 0.643 1.00 96.69 99 GLY A C 1
ATOM 740 O O . GLY A 1 99 ? -13.190 -5.446 -0.533 1.00 96.69 99 GLY A O 1
ATOM 741 N N . ALA A 1 100 ? -11.655 -4.975 1.032 1.00 96.06 100 ALA A N 1
ATOM 742 C CA . ALA A 1 100 ? -10.539 -4.876 0.097 1.00 96.06 100 ALA A CA 1
ATOM 743 C C . ALA A 1 100 ? -9.928 -6.229 -0.297 1.00 96.06 100 ALA A C 1
ATOM 745 O O . ALA A 1 100 ? -9.433 -6.363 -1.418 1.00 96.06 100 ALA A O 1
ATOM 746 N N . LEU A 1 101 ? -9.895 -7.203 0.617 1.00 94.94 101 LEU A N 1
ATOM 747 C CA . LEU A 1 101 ? -9.184 -8.472 0.420 1.00 94.94 101 LEU A CA 1
ATOM 748 C C . LEU A 1 101 ? -10.118 -9.682 0.289 1.00 94.94 101 LEU A C 1
ATOM 750 O O . LEU A 1 101 ? -9.720 -10.668 -0.333 1.00 94.94 101 LEU A O 1
ATOM 754 N N . GLY A 1 102 ? -11.337 -9.628 0.829 1.00 94.00 102 GLY A N 1
ATOM 755 C CA . GLY A 1 102 ? -12.280 -10.747 0.816 1.00 94.00 102 GLY A CA 1
ATOM 756 C C . GLY A 1 102 ? -11.650 -12.030 1.363 1.00 94.00 102 GLY A C 1
ATOM 757 O O . GLY A 1 102 ? -11.011 -12.022 2.415 1.00 94.00 102 GLY A O 1
ATOM 758 N N . GLU A 1 103 ? -11.765 -13.121 0.605 1.00 91.88 103 GLU A N 1
ATOM 759 C CA . GLU A 1 103 ? -11.196 -14.437 0.944 1.00 91.88 103 GLU A CA 1
ATOM 760 C C . GLU A 1 103 ? -9.665 -14.439 1.082 1.00 91.88 103 GLU A C 1
ATOM 762 O O . GLU A 1 103 ? -9.098 -15.348 1.682 1.00 91.88 103 GLU A O 1
ATOM 767 N N . ARG A 1 104 ? -8.971 -13.417 0.559 1.00 92.12 104 ARG A N 1
ATOM 768 C CA . ARG A 1 104 ? -7.515 -13.292 0.708 1.00 92.12 104 ARG A CA 1
ATOM 769 C C . ARG A 1 104 ? -7.095 -12.792 2.086 1.00 92.12 104 ARG A C 1
ATOM 771 O O . ARG A 1 104 ? -5.905 -12.828 2.375 1.00 92.12 104 ARG A O 1
ATOM 778 N N . LEU A 1 105 ? -8.002 -12.267 2.909 1.00 95.69 105 LEU A N 1
ATOM 779 C CA . LEU A 1 105 ? -7.653 -11.805 4.251 1.00 95.69 105 LEU A CA 1
ATOM 780 C C . LEU A 1 105 ? -7.444 -13.007 5.176 1.00 95.69 105 LEU A C 1
ATOM 782 O O . LEU A 1 105 ? -8.411 -13.665 5.554 1.00 95.69 105 LEU A O 1
ATOM 786 N N . SER A 1 106 ? -6.200 -13.270 5.589 1.00 96.00 106 SER A N 1
ATOM 787 C CA . SER A 1 106 ? -5.950 -14.337 6.559 1.00 96.00 106 SER A CA 1
ATOM 788 C C . SER A 1 106 ? -6.499 -13.993 7.944 1.00 96.00 106 SER A C 1
ATOM 790 O O . SER A 1 106 ? -6.517 -12.830 8.363 1.00 96.00 106 SER A O 1
ATOM 792 N N . ASP A 1 107 ? -6.843 -15.031 8.710 1.00 97.62 107 ASP A N 1
ATOM 793 C CA . ASP A 1 107 ? -7.232 -14.899 10.119 1.00 97.62 107 ASP A CA 1
ATOM 794 C C . ASP A 1 107 ? -6.154 -14.204 10.952 1.00 97.62 107 ASP A C 1
ATOM 796 O O . ASP A 1 107 ? -6.458 -13.439 11.870 1.00 97.62 107 ASP A O 1
ATOM 800 N N . ARG A 1 108 ? -4.881 -14.423 10.601 1.00 97.94 108 ARG A N 1
ATOM 801 C CA . ARG A 1 108 ? -3.748 -13.764 11.246 1.00 97.94 108 ARG A CA 1
ATOM 802 C C . ARG A 1 108 ? -3.812 -12.254 11.036 1.00 97.94 108 ARG A C 1
ATOM 804 O O . ARG A 1 108 ? -3.837 -11.516 12.017 1.00 97.94 108 ARG A O 1
ATOM 811 N N . SER A 1 109 ? -3.846 -11.790 9.787 1.00 97.88 109 SER A N 1
ATOM 812 C CA . SER A 1 109 ? -3.885 -10.356 9.471 1.00 97.88 109 SER A CA 1
ATOM 813 C C . SER A 1 109 ? -5.140 -9.695 10.042 1.00 97.88 109 SER A C 1
ATOM 815 O O . SER A 1 109 ? -5.045 -8.645 10.676 1.00 97.88 109 SER A O 1
ATOM 817 N N . ARG A 1 110 ? -6.295 -10.362 9.937 1.00 98.25 110 ARG A N 1
ATOM 818 C CA . ARG A 1 110 ? -7.551 -9.946 10.576 1.00 98.25 110 ARG A CA 1
ATOM 819 C C . ARG A 1 110 ? -7.394 -9.741 12.083 1.00 98.25 110 ARG A C 1
ATOM 821 O O . ARG A 1 110 ? -7.820 -8.715 12.607 1.00 98.25 110 ARG A O 1
ATOM 828 N N . GLN A 1 111 ? -6.778 -10.693 12.783 1.00 98.19 111 GLN A N 1
ATOM 829 C CA . GLN A 1 111 ? -6.592 -10.620 14.231 1.00 98.19 111 GLN A CA 1
ATOM 830 C C . GLN A 1 111 ? -5.655 -9.477 14.643 1.00 98.19 111 GLN A C 1
ATOM 832 O O . GLN A 1 111 ? -5.936 -8.811 15.636 1.00 98.19 111 GLN A O 1
ATOM 837 N N . PHE A 1 112 ? -4.574 -9.229 13.898 1.00 98.00 112 PHE A N 1
ATOM 838 C CA . PHE A 1 112 ? -3.682 -8.094 14.164 1.00 98.00 112 PHE A CA 1
ATOM 839 C C . PHE A 1 112 ? -4.393 -6.753 13.967 1.00 98.00 112 PHE A C 1
ATOM 841 O O . PHE A 1 112 ? -4.293 -5.887 14.829 1.00 98.00 112 PHE A O 1
ATOM 848 N N . VAL A 1 113 ? -5.160 -6.604 12.883 1.00 98.19 113 VAL A N 1
ATOM 849 C CA . VAL A 1 113 ? -5.947 -5.388 12.625 1.00 98.19 113 VAL A CA 1
ATOM 850 C C . VAL A 1 113 ? -6.986 -5.163 13.727 1.00 98.19 113 VAL A C 1
ATOM 852 O O . VAL A 1 113 ? -7.099 -4.055 14.242 1.00 98.19 113 VAL A O 1
ATOM 855 N N . ALA A 1 114 ? -7.707 -6.210 14.138 1.00 97.94 114 ALA A N 1
ATOM 856 C CA . ALA A 1 114 ? -8.751 -6.113 15.159 1.00 97.94 114 ALA A CA 1
ATOM 857 C C . ALA A 1 114 ? -8.219 -5.812 16.574 1.00 97.94 114 ALA A C 1
ATOM 859 O O . ALA A 1 114 ? -8.968 -5.315 17.412 1.00 97.94 114 ALA A O 1
ATOM 860 N N . ARG A 1 115 ? -6.952 -6.141 16.857 1.00 97.69 115 ARG A N 1
ATOM 861 C CA . ARG A 1 115 ? -6.309 -5.957 18.172 1.00 97.69 115 ARG A CA 1
ATOM 862 C C . ARG A 1 115 ? -5.389 -4.741 18.252 1.00 97.69 115 ARG A C 1
ATOM 864 O O . ARG A 1 115 ? -4.720 -4.582 19.268 1.00 97.69 115 ARG A O 1
ATOM 871 N N . ALA A 1 116 ? -5.325 -3.928 17.201 1.00 97.75 116 ALA A N 1
ATOM 872 C CA . ALA A 1 116 ? -4.518 -2.717 17.200 1.00 97.75 116 ALA A CA 1
ATOM 873 C C . ALA A 1 116 ? -4.905 -1.799 18.371 1.00 97.75 116 ALA A C 1
ATOM 875 O O . ALA A 1 116 ? -6.082 -1.704 18.730 1.00 97.75 116 ALA A O 1
ATOM 876 N N . GLU A 1 117 ? -3.932 -1.096 18.944 1.00 96.38 117 GLU A N 1
ATOM 877 C CA . GLU A 1 117 ? -4.145 -0.242 20.117 1.00 96.38 117 GLU A CA 1
ATOM 878 C C . GLU A 1 117 ? -4.966 1.005 19.768 1.00 96.38 117 GLU A C 1
ATOM 880 O O . GLU A 1 117 ? -5.617 1.610 20.621 1.00 96.38 117 GLU A O 1
ATOM 885 N N . SER A 1 118 ? -4.971 1.385 18.489 1.00 96.94 118 SER A N 1
ATOM 886 C CA . SER A 1 118 ? -5.766 2.489 17.966 1.00 96.94 118 SER A CA 1
ATOM 887 C C . SER A 1 118 ? -6.333 2.184 16.582 1.00 96.94 118 SER A C 1
ATOM 889 O O . SER A 1 118 ? -5.827 1.342 15.842 1.00 96.94 118 SER A O 1
ATOM 891 N N . ARG A 1 119 ? -7.367 2.932 16.179 1.00 96.25 119 ARG A N 1
ATOM 892 C CA . ARG A 1 119 ? -7.934 2.839 14.822 1.00 96.25 119 ARG A CA 1
ATOM 893 C C . ARG A 1 119 ? -6.930 3.240 13.736 1.00 96.25 119 ARG A C 1
ATOM 895 O O . ARG A 1 119 ? -6.889 2.607 12.685 1.00 96.25 119 ARG A O 1
ATOM 902 N N . ALA A 1 120 ? -6.097 4.250 13.997 1.00 97.25 120 ALA A N 1
ATOM 903 C CA . ALA A 1 120 ? -5.039 4.671 13.077 1.00 97.25 120 ALA A CA 1
ATOM 904 C C . ALA A 1 120 ? -3.986 3.566 12.884 1.00 97.25 120 ALA A C 1
ATOM 906 O O . ALA A 1 120 ? -3.582 3.256 11.758 1.00 97.25 120 ALA A O 1
ATOM 907 N N . GLU A 1 121 ? -3.597 2.904 13.975 1.00 97.94 121 GLU A N 1
ATOM 908 C CA . GLU A 1 121 ? -2.731 1.731 13.911 1.00 97.94 121 GLU A CA 1
ATOM 909 C C . GLU A 1 121 ? -3.414 0.568 13.182 1.00 97.94 121 GLU A C 1
ATOM 911 O O . GLU A 1 121 ? -2.779 -0.061 12.342 1.00 97.94 121 GLU A O 1
ATOM 916 N N . ALA A 1 122 ? -4.707 0.323 13.410 1.00 98.19 122 ALA A N 1
ATOM 917 C CA . ALA A 1 122 ? -5.449 -0.737 12.731 1.00 98.19 122 ALA A CA 1
ATOM 918 C C . ALA A 1 122 ? -5.403 -0.582 11.201 1.00 98.19 122 ALA A C 1
ATOM 920 O O . ALA A 1 122 ? -5.109 -1.540 10.483 1.00 98.19 122 ALA A O 1
ATOM 921 N N . VAL A 1 123 ? -5.615 0.639 10.693 1.00 98.25 123 VAL A N 1
ATOM 922 C CA . VAL A 1 123 ? -5.478 0.949 9.259 1.00 98.25 123 VAL A CA 1
ATOM 923 C C . VAL A 1 123 ? -4.033 0.756 8.792 1.00 98.25 123 VAL A C 1
ATOM 925 O O . VAL A 1 123 ? -3.801 0.179 7.730 1.00 98.25 123 VAL A O 1
ATOM 928 N N . THR A 1 124 ? -3.053 1.180 9.592 1.00 98.44 124 THR A N 1
ATOM 929 C CA . THR A 1 124 ? -1.629 0.991 9.278 1.00 98.44 124 THR A CA 1
ATOM 930 C C . THR A 1 124 ? -1.277 -0.494 9.153 1.00 98.44 124 THR A C 1
ATOM 932 O O . THR A 1 124 ? -0.660 -0.897 8.166 1.00 98.44 124 THR A O 1
ATOM 935 N N . LEU A 1 125 ? -1.700 -1.324 10.112 1.00 98.38 125 LEU A N 1
ATOM 936 C CA . LEU A 1 125 ? -1.486 -2.773 10.109 1.00 98.38 125 LEU A CA 1
ATOM 937 C C . LEU A 1 125 ? -2.191 -3.443 8.931 1.00 98.38 125 LEU A C 1
ATOM 939 O O . LEU A 1 125 ? -1.607 -4.318 8.294 1.00 98.38 125 LEU A O 1
ATOM 943 N N . PHE A 1 126 ? -3.405 -3.004 8.593 1.00 98.31 126 PHE A N 1
ATOM 944 C CA . PHE A 1 126 ? -4.113 -3.484 7.411 1.00 98.31 126 PHE A CA 1
ATOM 945 C C . PHE A 1 126 ? -3.308 -3.202 6.136 1.00 98.31 126 PHE A C 1
ATOM 947 O O . PHE A 1 126 ? -3.021 -4.128 5.373 1.00 98.31 126 PHE A O 1
ATOM 954 N N . LEU A 1 127 ? -2.888 -1.953 5.918 1.00 98.25 127 LEU A N 1
ATOM 955 C CA . LEU A 1 127 ? -2.117 -1.585 4.731 1.00 98.25 127 LEU A CA 1
ATOM 956 C C . LEU A 1 127 ? -0.768 -2.311 4.686 1.00 98.25 127 LEU A C 1
ATOM 958 O O . LEU A 1 127 ? -0.316 -2.686 3.608 1.00 98.25 127 LEU A O 1
ATOM 962 N N . MET A 1 128 ? -0.137 -2.558 5.833 1.00 98.31 128 MET A N 1
ATOM 963 C CA . MET A 1 128 ? 1.137 -3.279 5.922 1.00 98.31 128 MET A CA 1
ATOM 964 C C . MET A 1 128 ? 0.995 -4.810 5.953 1.00 98.31 128 MET A C 1
ATOM 966 O O . MET A 1 128 ? 2.011 -5.507 5.983 1.00 98.31 128 MET A O 1
ATOM 970 N N . SER A 1 129 ? -0.227 -5.349 5.888 1.00 97.81 129 SER A N 1
ATOM 971 C CA . SER A 1 129 ? -0.459 -6.797 5.859 1.00 97.81 129 SER A CA 1
ATOM 972 C C . SER A 1 129 ? 0.159 -7.452 4.611 1.00 97.81 129 SER A C 1
ATOM 974 O O . SER A 1 129 ? 0.122 -6.869 3.518 1.00 97.81 129 SER A O 1
ATOM 976 N N . PRO A 1 130 ? 0.718 -8.674 4.719 1.00 95.75 130 PRO A N 1
ATOM 977 C CA . PRO A 1 130 ? 1.305 -9.382 3.580 1.00 95.75 130 PRO A CA 1
AT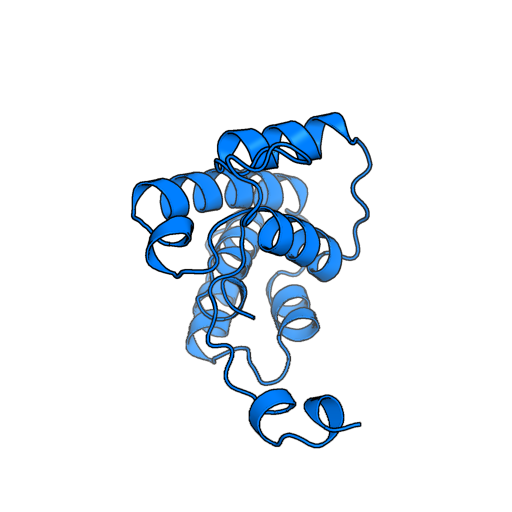OM 978 C C . PRO A 1 130 ? 0.384 -9.466 2.355 1.00 95.75 130 PRO A C 1
ATOM 980 O O . PRO A 1 130 ? 0.852 -9.365 1.217 1.00 95.75 130 PRO A O 1
ATOM 983 N N . GLU A 1 131 ? -0.911 -9.640 2.583 1.00 95.88 131 GLU A N 1
ATOM 984 C CA . GLU A 1 131 ? -1.925 -9.835 1.554 1.00 95.88 131 GLU A CA 1
ATOM 985 C C . GLU A 1 131 ? -2.261 -8.521 0.847 1.00 95.88 131 GLU A C 1
ATOM 987 O O . GLU A 1 131 ? -2.454 -8.513 -0.373 1.00 95.88 131 GLU A O 1
ATOM 992 N N . PHE A 1 132 ? -2.241 -7.397 1.574 1.00 97.31 132 PHE A N 1
ATOM 993 C CA . PHE A 1 132 ? -2.398 -6.070 0.986 1.00 97.31 132 PHE A CA 1
ATOM 994 C C . PHE A 1 132 ? -1.140 -5.592 0.255 1.00 97.31 132 PHE A C 1
ATOM 996 O O . PHE A 1 132 ? -1.240 -4.868 -0.735 1.00 97.31 132 PHE A O 1
ATOM 1003 N N . GLN A 1 133 ? 0.048 -6.038 0.657 1.00 96.94 133 GLN A N 1
ATOM 1004 C CA . GLN A 1 133 ? 1.297 -5.712 -0.040 1.00 96.94 133 GLN A CA 1
ATOM 1005 C C . GLN A 1 133 ? 1.425 -6.390 -1.415 1.00 96.94 133 GLN A C 1
ATOM 1007 O O . GLN A 1 133 ? 2.295 -6.009 -2.199 1.00 96.94 133 GLN A O 1
ATOM 1012 N N . ARG A 1 134 ? 0.570 -7.373 -1.734 1.00 94.94 134 ARG A N 1
ATOM 1013 C CA . ARG A 1 134 ? 0.681 -8.199 -2.948 1.00 94.94 134 ARG A CA 1
ATOM 1014 C C . ARG A 1 134 ? -0.530 -8.104 -3.870 1.00 94.94 134 ARG A C 1
ATOM 1016 O O . ARG A 1 134 ? -1.643 -7.792 -3.432 1.00 94.94 134 ARG A O 1
ATOM 1023 N N . ARG A 1 135 ? -0.314 -8.358 -5.157 1.00 89.69 135 ARG A N 1
ATOM 1024 C CA . ARG A 1 135 ? -1.360 -8.528 -6.172 1.00 89.69 135 ARG A CA 1
ATOM 1025 C C . ARG A 1 135 ? -1.212 -9.856 -6.898 1.00 89.69 135 ARG A C 1
ATOM 1027 O O . ARG A 1 135 ? -0.067 -10.364 -6.994 1.00 89.69 135 ARG A O 1
#

Secondary structure (DSSP, 8-state):
-HHHH-GGGG-S---SBPPHHHHHHHHHHHTT-----HHHHHHHHHHTT--TT--SSTT-S---HHHHHSHHHHHHHHHHHHHHHHHTTTS-HHHHHHHHHGGG--HHHHHHHHT-SSHHHHHHHHHTSTTTTB-